Protein AF-A0A8I2B6Y3-F1 (afdb_monomer)

Sequence (40 aa):
LKTPNLGKKSLTEIKDVLASRGLSLGMRLDNWPPASIADE

Mean predicted aligned error: 5.47 Å

Solvent-accessible surface area (backbone atoms only — not comparable to full-atom values): 2808 Å² total; per-residue (Å²): 140,86,56,96,85,67,47,73,67,61,52,48,52,53,49,52,58,31,48,78,70,77,44,62,92,89,65,86,70,83,76,68,73,47,75,95,69,63,83,124

Secondary structure (DSSP, 8-state):
---TT--HHHHHHHHHHHHHTT--TTPPPTTPSPGGG---

Structure (mmCIF, N/CA/C/O backbone):
data_AF-A0A8I2B6Y3-F1
#
_entry.id   AF-A0A8I2B6Y3-F1
#
loop_
_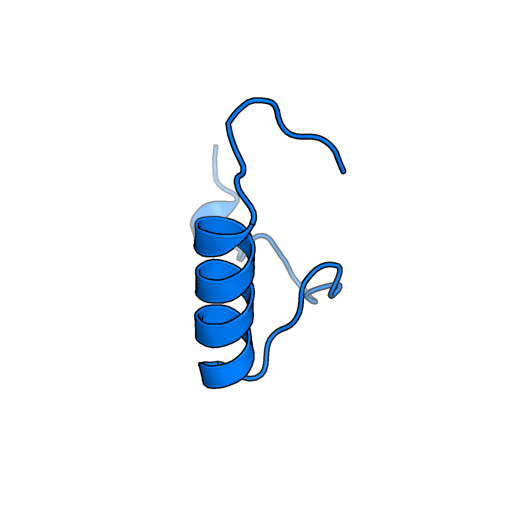atom_site.group_PDB
_atom_site.id
_atom_site.type_symbol
_atom_site.label_atom_id
_atom_site.label_alt_id
_atom_site.label_comp_id
_atom_site.label_asym_id
_atom_site.label_entity_id
_atom_site.label_seq_id
_atom_site.pdbx_PDB_ins_code
_atom_site.Cartn_x
_atom_site.Cartn_y
_atom_site.Cartn_z
_atom_site.occupancy
_atom_site.B_iso_or_equiv
_atom_site.auth_seq_id
_atom_site.auth_comp_id
_atom_site.auth_asym_id
_atom_site.auth_atom_id
_atom_site.pd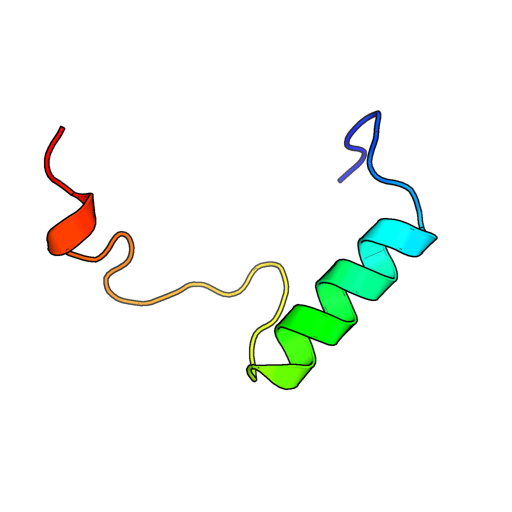bx_PDB_model_num
ATOM 1 N N . LEU A 1 1 ? 4.825 -8.658 11.050 1.00 61.84 1 LEU A N 1
ATOM 2 C CA . LEU A 1 1 ? 5.271 -7.360 10.494 1.00 61.84 1 LEU A CA 1
ATOM 3 C C . LEU A 1 1 ? 5.161 -6.290 11.578 1.00 61.84 1 LEU A C 1
ATOM 5 O O . LEU A 1 1 ? 4.087 -5.741 11.776 1.00 61.84 1 LEU A O 1
ATOM 9 N N . LYS A 1 2 ? 6.230 -6.075 12.353 1.00 66.25 2 LYS A N 1
ATOM 10 C CA . LYS A 1 2 ? 6.325 -4.995 13.350 1.00 66.25 2 LYS A CA 1
ATOM 11 C C . LYS A 1 2 ? 7.417 -4.036 12.885 1.00 66.25 2 LYS A C 1
ATOM 13 O O . LYS A 1 2 ? 8.547 -4.112 13.350 1.00 66.25 2 LYS A O 1
ATOM 18 N N . THR A 1 3 ? 7.094 -3.204 11.902 1.00 85.81 3 THR A N 1
ATOM 19 C CA . THR A 1 3 ? 7.990 -2.121 11.488 1.00 85.81 3 THR A CA 1
ATOM 20 C C . THR A 1 3 ? 7.889 -1.022 12.553 1.00 85.81 3 THR A C 1
ATOM 22 O O . THR A 1 3 ? 6.764 -0.597 12.823 1.00 85.81 3 THR A O 1
ATOM 25 N N . PRO A 1 4 ? 8.998 -0.571 13.176 1.00 84.81 4 PRO A N 1
ATOM 26 C CA . PRO A 1 4 ? 8.978 0.275 14.380 1.00 84.81 4 PRO A CA 1
ATOM 27 C C . PRO A 1 4 ? 8.112 1.537 14.281 1.00 84.81 4 PRO A C 1
ATOM 29 O O . PRO A 1 4 ? 7.535 1.968 15.271 1.00 84.81 4 PRO A O 1
ATOM 32 N N . ASN A 1 5 ? 7.973 2.083 13.071 1.00 89.19 5 ASN A N 1
ATOM 33 C CA . ASN A 1 5 ? 7.278 3.343 12.806 1.00 89.19 5 ASN A CA 1
ATOM 34 C C . ASN A 1 5 ? 5.952 3.168 12.050 1.00 89.19 5 ASN A C 1
ATOM 36 O O . ASN A 1 5 ? 5.379 4.146 11.577 1.00 89.19 5 ASN A O 1
ATOM 40 N N . LEU A 1 6 ? 5.454 1.936 11.900 1.00 92.06 6 LEU A N 1
ATOM 41 C CA . LEU A 1 6 ? 4.217 1.677 11.166 1.00 92.06 6 LEU A CA 1
ATOM 42 C C . LEU A 1 6 ? 3.040 1.479 12.127 1.00 92.06 6 LEU A C 1
ATOM 44 O O . LEU A 1 6 ? 2.781 0.378 12.614 1.00 92.06 6 LEU A O 1
ATOM 48 N N . GLY A 1 7 ? 2.323 2.570 12.400 1.00 94.38 7 GLY A N 1
ATOM 49 C CA . GLY A 1 7 ? 1.132 2.570 13.250 1.00 94.38 7 GLY A CA 1
ATOM 50 C C . GLY A 1 7 ? -0.119 2.008 12.563 1.00 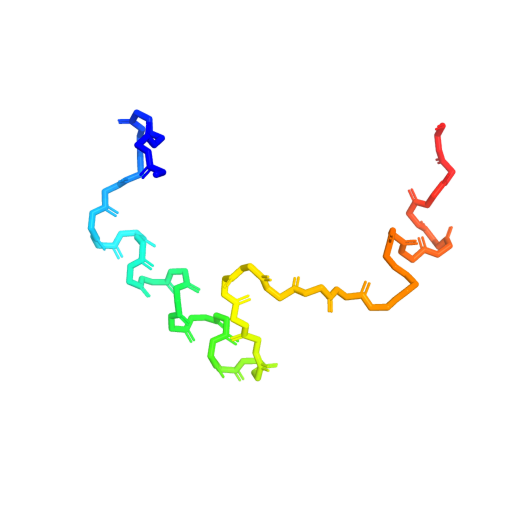94.38 7 GLY A C 1
ATOM 51 O O . GLY A 1 7 ? -0.188 1.899 11.340 1.00 94.38 7 GLY A O 1
ATOM 52 N N . LYS A 1 8 ? -1.158 1.701 13.359 1.00 93.62 8 LYS A N 1
ATOM 53 C CA . LYS A 1 8 ? -2.443 1.166 12.856 1.00 93.62 8 LYS A CA 1
ATOM 54 C C . LYS A 1 8 ? -3.109 2.091 11.831 1.00 93.62 8 LYS A C 1
ATOM 56 O O . LYS A 1 8 ? -3.568 1.599 10.812 1.00 93.62 8 LYS A O 1
ATOM 61 N N . LYS A 1 9 ? -3.125 3.407 12.084 1.00 95.06 9 LYS A N 1
ATOM 62 C CA . LYS A 1 9 ? -3.719 4.406 11.178 1.00 95.06 9 LYS A CA 1
ATOM 63 C C . LYS A 1 9 ? -3.036 4.390 9.807 1.00 95.06 9 LYS A C 1
ATOM 65 O O . LYS A 1 9 ? -3.704 4.171 8.807 1.00 95.06 9 LYS A O 1
ATOM 70 N N . SER A 1 10 ? -1.709 4.517 9.782 1.00 95.31 10 SER A N 1
ATOM 71 C CA . SER A 1 10 ? -0.922 4.466 8.544 1.00 95.31 10 SER A CA 1
ATOM 72 C C . SER A 1 10 ? -1.074 3.128 7.819 1.00 95.31 10 SER A C 1
ATOM 74 O O . SER A 1 10 ? -1.137 3.088 6.598 1.00 95.31 10 SER A O 1
ATOM 76 N N . LEU A 1 11 ? -1.177 2.016 8.556 1.00 95.00 11 LEU A N 1
ATOM 77 C CA . LEU A 1 11 ? -1.392 0.696 7.963 1.00 95.00 11 LEU A CA 1
ATOM 78 C C . LEU A 1 11 ? -2.781 0.562 7.318 1.00 95.00 11 LEU A C 1
ATOM 80 O O . LEU A 1 11 ? -2.895 -0.084 6.279 1.00 95.00 11 LEU A 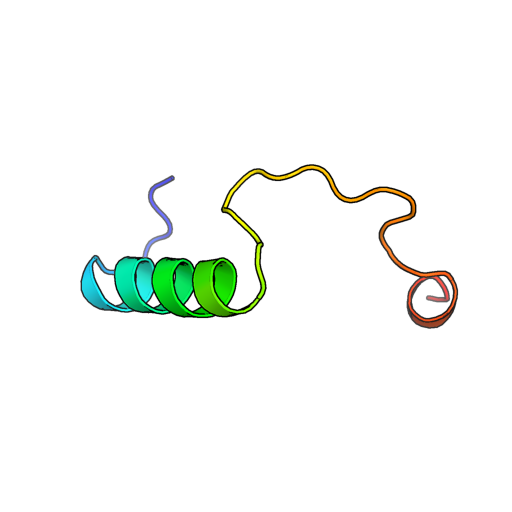O 1
ATOM 84 N N . THR A 1 12 ? -3.818 1.166 7.904 1.00 95.62 12 THR A N 1
ATOM 85 C CA . THR A 1 12 ? -5.149 1.257 7.285 1.00 95.62 12 THR A CA 1
ATOM 86 C C . THR A 1 12 ? -5.109 2.126 6.033 1.00 95.62 12 THR A C 1
ATOM 88 O O . THR A 1 12 ? -5.535 1.664 4.984 1.00 95.62 12 THR A O 1
ATOM 91 N N . GLU A 1 13 ? -4.497 3.311 6.096 1.00 97.06 13 GLU A N 1
ATOM 92 C CA . GLU A 1 13 ? -4.361 4.199 4.930 1.00 97.06 13 GLU A CA 1
ATOM 93 C C . GLU A 1 13 ? -3.638 3.506 3.763 1.00 97.06 13 GLU A C 1
ATOM 95 O O . GLU A 1 13 ? -4.098 3.565 2.624 1.00 97.06 13 GLU A O 1
ATOM 100 N N . ILE A 1 14 ? -2.550 2.774 4.039 1.00 96.12 14 ILE A N 1
ATOM 101 C CA . ILE A 1 14 ? -1.845 1.981 3.019 1.00 96.12 14 ILE A CA 1
ATOM 102 C C . ILE A 1 14 ? -2.775 0.929 2.405 1.00 96.12 14 ILE A C 1
ATOM 104 O O . ILE A 1 14 ? -2.791 0.766 1.186 1.00 96.12 14 ILE A O 1
ATOM 108 N N . LYS A 1 15 ? -3.551 0.210 3.224 1.00 95.69 15 LYS A N 1
ATOM 109 C CA . LYS A 1 15 ? -4.498 -0.797 2.724 1.00 95.69 15 LYS A CA 1
ATOM 110 C C . LYS A 1 15 ? -5.587 -0.175 1.856 1.00 95.69 15 LYS A C 1
ATOM 112 O O . LYS A 1 15 ? -5.876 -0.733 0.803 1.00 95.69 15 LYS A O 1
ATOM 117 N N . ASP A 1 16 ? -6.140 0.962 2.259 1.00 97.62 16 ASP A N 1
ATOM 118 C CA . ASP A 1 16 ? -7.210 1.640 1.525 1.00 97.62 16 ASP A CA 1
ATOM 119 C C . ASP A 1 16 ? -6.709 2.161 0.170 1.00 97.62 16 ASP A C 1
ATOM 121 O O . ASP A 1 16 ? -7.348 1.946 -0.863 1.00 97.62 16 ASP A O 1
ATOM 125 N N . VAL A 1 17 ? -5.518 2.770 0.139 1.00 97.81 17 VAL A N 1
ATOM 126 C CA . VAL A 1 17 ? -4.891 3.230 -1.110 1.00 97.81 17 VAL A CA 1
ATOM 127 C C . VAL A 1 17 ? -4.590 2.056 -2.042 1.00 97.81 17 VAL A C 1
ATOM 129 O O . VAL A 1 17 ? -4.855 2.155 -3.242 1.00 97.81 17 VAL A O 1
ATOM 132 N N . LEU A 1 18 ? -4.078 0.935 -1.525 1.00 96.88 18 LEU A N 1
ATOM 133 C CA . LEU A 1 18 ? -3.864 -0.270 -2.332 1.00 96.88 18 LEU A CA 1
ATOM 134 C C . LEU A 1 18 ? -5.188 -0.816 -2.881 1.00 96.88 18 LEU A C 1
ATOM 136 O O . LEU A 1 18 ? -5.286 -1.061 -4.083 1.00 96.88 18 LEU A O 1
ATOM 140 N N . ALA A 1 19 ? -6.218 -0.921 -2.039 1.00 96.94 19 ALA A N 1
ATOM 141 C CA . ALA A 1 19 ? -7.532 -1.417 -2.435 1.00 96.94 19 ALA A CA 1
ATOM 142 C C . ALA A 1 19 ? -8.170 -0.549 -3.532 1.00 96.94 19 ALA A C 1
ATOM 144 O O . ALA A 1 19 ? -8.706 -1.089 -4.498 1.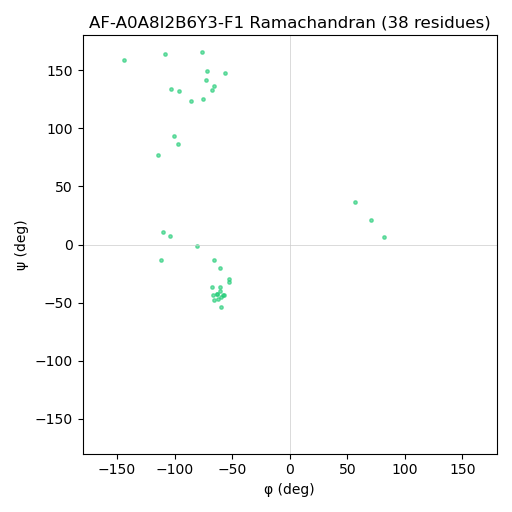00 96.94 19 ALA A O 1
ATOM 145 N N . SER A 1 20 ? -8.029 0.782 -3.454 1.00 97.75 20 SER A N 1
ATOM 146 C CA . SER A 1 20 ? -8.507 1.707 -4.499 1.00 97.75 20 SER A CA 1
ATOM 147 C C . SER A 1 20 ? -7.863 1.478 -5.874 1.00 97.75 20 SER A C 1
ATOM 149 O O . SER A 1 20 ? -8.419 1.878 -6.893 1.00 97.75 20 SER A O 1
ATOM 151 N N . ARG A 1 21 ? -6.700 0.816 -5.912 1.00 96.12 21 ARG A N 1
ATOM 152 C CA . ARG A 1 21 ? -5.953 0.467 -7.129 1.00 96.12 21 ARG A CA 1
ATOM 153 C C . ARG A 1 21 ? -6.087 -1.015 -7.496 1.00 96.12 21 ARG A C 1
ATOM 155 O O . ARG A 1 21 ? -5.383 -1.478 -8.387 1.00 96.12 21 ARG A O 1
ATOM 162 N N . GLY A 1 22 ? -6.950 -1.762 -6.802 1.00 94.94 22 GLY A N 1
ATOM 163 C CA . GLY A 1 22 ? -7.118 -3.206 -6.987 1.00 94.94 22 GLY A CA 1
ATOM 164 C C . GLY A 1 22 ? -5.936 -4.044 -6.482 1.00 94.94 22 GLY A C 1
ATOM 165 O O . GLY A 1 22 ? -5.757 -5.174 -6.926 1.00 94.94 22 GLY A O 1
ATOM 166 N N . LEU A 1 23 ? -5.116 -3.500 -5.579 1.00 95.44 23 LEU A N 1
ATOM 167 C CA . LEU A 1 23 ? -3.916 -4.144 -5.038 1.00 95.44 23 LEU A CA 1
ATOM 168 C C . LEU A 1 23 ? -4.112 -4.570 -3.578 1.00 95.44 23 LEU A C 1
ATOM 170 O O . LEU A 1 23 ? -5.006 -4.097 -2.876 1.00 95.44 23 LEU A O 1
ATOM 174 N N . SER A 1 24 ? -3.228 -5.44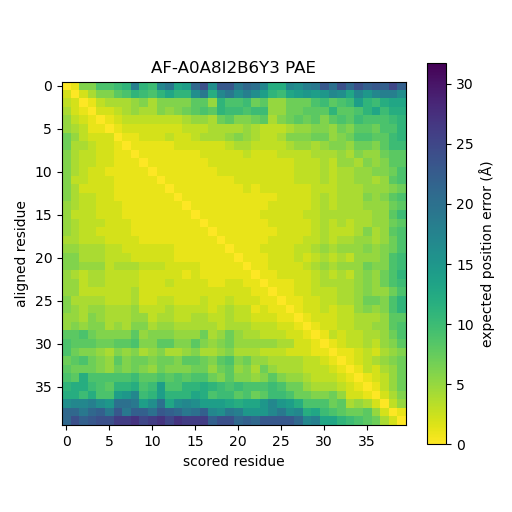3 -3.088 1.00 95.25 24 SER A N 1
ATOM 175 C CA . SER A 1 24 ? -3.210 -5.882 -1.688 1.00 95.25 24 SER A CA 1
ATOM 176 C C . SER A 1 24 ? -1.788 -6.091 -1.159 1.00 95.25 24 SER A C 1
ATOM 178 O O . SER A 1 24 ? -0.833 -6.267 -1.917 1.00 95.25 24 SER A O 1
ATOM 180 N N . LEU A 1 25 ? -1.633 -6.054 0.168 1.00 94.19 25 LEU A N 1
ATOM 181 C CA . LEU A 1 25 ? -0.356 -6.349 0.820 1.00 94.19 25 LEU A CA 1
ATOM 182 C C . LEU A 1 25 ? 0.006 -7.828 0.633 1.00 94.19 25 LEU A C 1
ATOM 184 O O . LEU A 1 25 ? -0.814 -8.701 0.897 1.00 94.19 25 LEU A O 1
ATOM 188 N N . GLY A 1 26 ? 1.253 -8.101 0.244 1.00 91.50 26 GLY A N 1
ATOM 189 C CA . GLY A 1 26 ? 1.742 -9.465 0.009 1.00 91.50 26 GLY A CA 1
ATOM 190 C C . GLY A 1 26 ? 1.390 -10.038 -1.367 1.00 91.50 26 GLY A C 1
ATOM 191 O O . GLY A 1 26 ? 1.667 -11.208 -1.618 1.00 91.50 26 GLY A O 1
ATOM 192 N N . MET A 1 27 ? 0.808 -9.234 -2.262 1.00 93.75 27 MET A N 1
ATOM 193 C CA . MET A 1 27 ? 0.582 -9.621 -3.651 1.00 93.75 27 MET A CA 1
ATOM 194 C C . MET A 1 27 ? 1.916 -9.803 -4.386 1.00 93.75 27 MET A C 1
ATOM 196 O O . MET A 1 27 ? 2.822 -8.977 -4.268 1.00 93.75 27 MET A O 1
ATOM 200 N N . ARG A 1 28 ? 2.025 -10.876 -5.173 1.00 89.81 28 ARG A N 1
ATOM 201 C CA . ARG A 1 28 ? 3.127 -11.060 -6.118 1.00 89.81 28 ARG A CA 1
ATOM 202 C C . ARG A 1 28 ? 2.760 -10.352 -7.419 1.00 89.81 28 ARG A C 1
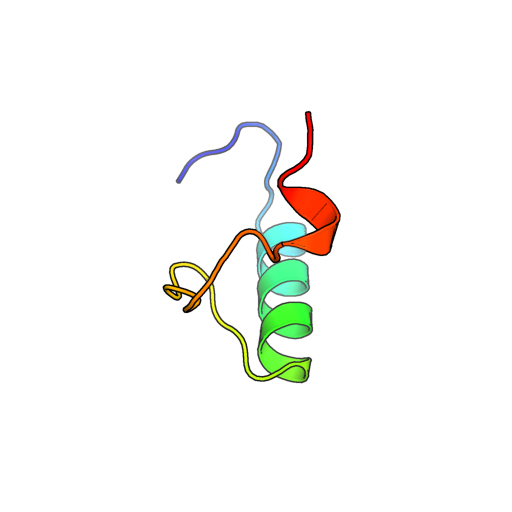ATOM 204 O O . ARG A 1 28 ? 1.706 -10.629 -7.979 1.00 89.81 28 ARG A O 1
ATOM 211 N N . LEU A 1 29 ? 3.609 -9.430 -7.858 1.00 88.56 29 LEU A N 1
ATOM 212 C CA . LEU A 1 29 ? 3.456 -8.743 -9.137 1.00 88.56 29 LEU A CA 1
ATOM 213 C C . LEU A 1 29 ? 4.306 -9.457 -10.186 1.00 88.56 29 LEU A C 1
ATOM 215 O O . LEU A 1 29 ? 5.478 -9.752 -9.938 1.00 88.56 29 LEU A O 1
ATOM 219 N N . ASP A 1 30 ? 3.713 -9.734 -11.342 1.00 88.38 30 ASP A N 1
ATOM 220 C CA . ASP A 1 30 ? 4.439 -10.288 -12.479 1.00 88.38 30 ASP A CA 1
ATOM 221 C C . ASP A 1 30 ? 5.326 -9.209 -13.106 1.00 88.38 30 ASP A C 1
ATOM 223 O O . ASP A 1 30 ? 4.934 -8.046 -13.206 1.00 88.38 30 ASP A O 1
ATOM 227 N N . ASN A 1 31 ? 6.529 -9.601 -13.536 1.00 86.50 31 ASN A N 1
ATOM 228 C CA . ASN A 1 31 ? 7.479 -8.717 -14.219 1.00 86.50 31 ASN A CA 1
ATOM 229 C C . ASN A 1 31 ? 7.852 -7.441 -13.421 1.00 86.50 31 ASN A C 1
ATOM 231 O O . ASN A 1 31 ? 8.012 -6.362 -13.993 1.00 86.50 31 ASN A O 1
ATOM 235 N N . TRP A 1 32 ? 7.963 -7.563 -12.091 1.00 86.62 32 TRP A N 1
ATOM 236 C CA . TRP A 1 32 ? 8.448 -6.512 -11.191 1.00 86.62 32 TRP A CA 1
ATOM 237 C C . TRP A 1 32 ? 9.901 -6.792 -10.744 1.00 86.62 32 TRP A C 1
ATOM 239 O O . TRP A 1 32 ? 10.170 -7.913 -10.304 1.00 86.62 32 TRP A O 1
ATOM 249 N N . PRO A 1 33 ? 10.820 -5.804 -10.764 1.00 89.25 33 PRO A N 1
ATOM 250 C CA . PRO A 1 33 ? 10.602 -4.418 -11.175 1.00 89.25 33 PRO A CA 1
ATOM 251 C C . PRO A 1 33 ? 10.422 -4.284 -12.702 1.00 89.25 33 PRO A C 1
ATOM 253 O O . PRO A 1 33 ? 10.992 -5.072 -13.455 1.00 89.25 33 PRO A O 1
ATOM 256 N N . PRO A 1 34 ? 9.631 -3.305 -13.180 1.00 89.12 34 PRO A N 1
ATOM 257 C CA . PRO A 1 34 ? 9.511 -3.002 -14.602 1.00 89.12 34 PRO A CA 1
ATOM 258 C C . PRO A 1 34 ? 10.882 -2.694 -15.206 1.00 89.12 34 PRO A C 1
ATOM 260 O O . PRO A 1 34 ? 11.714 -2.081 -14.541 1.00 89.12 34 PRO A O 1
ATOM 263 N N . ALA A 1 35 ? 11.088 -3.038 -16.480 1.00 86.81 35 ALA A N 1
ATOM 264 C CA . ALA A 1 35 ? 12.364 -2.821 -17.170 1.00 86.81 35 ALA A CA 1
ATOM 265 C C . ALA A 1 35 ? 12.859 -1.365 -17.080 1.00 86.81 35 ALA A C 1
ATOM 267 O O . ALA A 1 35 ? 14.048 -1.133 -16.946 1.00 86.81 35 ALA A O 1
ATOM 268 N N . SER A 1 36 ? 11.948 -0.387 -17.043 1.00 86.94 36 SER A N 1
ATOM 269 C CA . SER A 1 36 ? 12.279 1.035 -16.878 1.00 86.94 36 SER A CA 1
ATOM 270 C C . SER A 1 36 ? 12.898 1.410 -15.522 1.00 86.94 36 SER A C 1
ATOM 272 O O . SER A 1 36 ? 13.337 2.542 -15.364 1.00 86.94 36 SER A O 1
ATOM 274 N N . ILE A 1 37 ? 12.842 0.523 -14.525 1.00 85.62 37 ILE A N 1
ATOM 275 C CA . ILE A 1 37 ? 13.388 0.713 -13.169 1.00 85.62 37 ILE A CA 1
ATOM 276 C C . ILE A 1 37 ? 14.590 -0.223 -12.935 1.00 85.62 37 ILE A C 1
ATOM 278 O O . ILE A 1 37 ? 15.317 -0.052 -11.967 1.00 85.62 37 ILE A O 1
ATOM 282 N N . ALA A 1 38 ? 14.799 -1.224 -13.797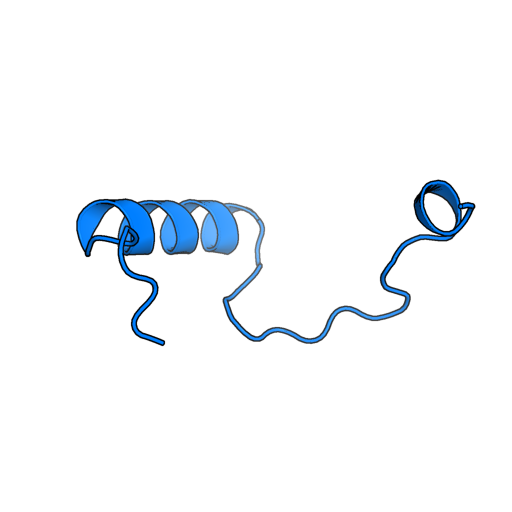 1.00 74.31 38 ALA A N 1
ATOM 283 C CA . ALA A 1 38 ? 15.777 -2.291 -13.586 1.00 74.31 38 ALA A CA 1
ATOM 284 C C . ALA A 1 38 ? 17.233 -1.910 -13.929 1.00 74.31 38 ALA A C 1
ATOM 286 O O . ALA A 1 38 ? 18.116 -2.741 -13.741 1.00 74.31 38 ALA A O 1
ATOM 287 N N . ASP A 1 39 ? 17.484 -0.687 -14.400 1.00 68.06 39 ASP A N 1
ATOM 288 C CA . ASP A 1 39 ? 18.825 -0.172 -14.687 1.00 68.06 39 ASP A CA 1
ATOM 289 C C . ASP A 1 39 ? 19.363 0.669 -13.508 1.00 68.06 39 ASP A C 1
ATOM 291 O O . ASP A 1 39 ? 19.218 1.892 -13.488 1.00 68.06 39 ASP A O 1
ATOM 295 N N . GLU A 1 40 ? 19.980 -0.014 -12.536 1.00 5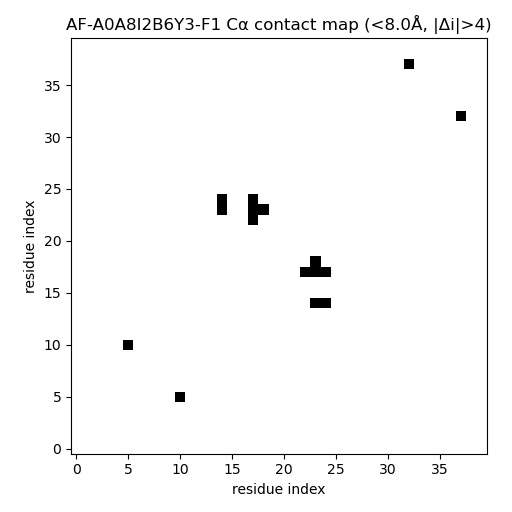6.34 40 GLU A N 1
ATOM 296 C CA . GLU A 1 40 ? 21.192 0.413 -11.800 1.00 56.34 40 GLU A CA 1
ATOM 297 C C . GLU A 1 40 ? 22.055 -0.810 -11.453 1.00 56.34 40 GLU A C 1
ATOM 299 O O . GLU A 1 40 ? 21.524 -1.769 -10.842 1.00 56.34 40 GLU A O 1
#

Radius of gyration: 13.29 Å; Cα contacts (8 Å, |Δi|>4): 8; chains: 1; bounding box: 30×16×32 Å

Foldseek 3Di:
DCDPPCDPVNVVVVQVVQVVVVHHPPDDDPCPPPPVPPDD

pLDDT: mean 89.06, std 9.99, range [56.34, 97.81]

Nearest PDB structures (foldseek):
  8f1i-assembly1_H  TM=7.509E-01  e=2.924E-03  Escherichia coli
  7ye1-assembly1_A  TM=5.955E-01  e=1.471E-02  Caulobacter vibrioides NA1000

Organism: Plesiomonas shigelloides (NCBI:txid703)